Protein AF-A0A9D8KAE2-F1 (afdb_monomer_lite)

Secondary structure (DSSP, 8-state):
----------SS--HHHHHHHHHHHTTTSSSHHHHHHHHHHHH---HHHHH-TTSHHHHHHHHHHHHHSPP-

pLDDT: mean 84.83, std 17.12, range [43.34, 96.44]

Foldseek 3Di:
DDDDDPPPPPPDPDPVNLLVQLLVCLLVDPALLRSVVVSCVVRVDPPVQVVDCPRCSSVSNRVSNVVNDDDD

Sequence (72 aa):
MTHDIDMGLPRDLSRRQIRVFLDANAEDYDGPTALVEAADLAFDLPESWLDDPDHWIWDEAFEANERARPKP

Radius of gyration: 14.02 Å; chains: 1; bounding box: 41×38×25 Å

Structure (mmCIF, N/CA/C/O backbone):
data_AF-A0A9D8KAE2-F1
#
_entry.id   AF-A0A9D8KAE2-F1
#
loop_
_atom_site.group_PDB
_atom_site.id
_atom_site.type_symbol
_atom_site.label_atom_id
_atom_site.label_alt_id
_atom_site.label_comp_id
_atom_site.label_asym_id
_atom_site.label_entity_id
_atom_site.label_seq_id
_atom_site.pdbx_PDB_ins_code
_atom_site.Cartn_x
_atom_site.Cartn_y
_atom_site.Cartn_z
_atom_site.occupancy
_atom_site.B_iso_or_equiv
_atom_site.auth_seq_id
_atom_site.auth_comp_id
_atom_site.auth_asym_id
_atom_site.auth_atom_id
_atom_site.pdbx_PDB_model_num
ATOM 1 N N . MET A 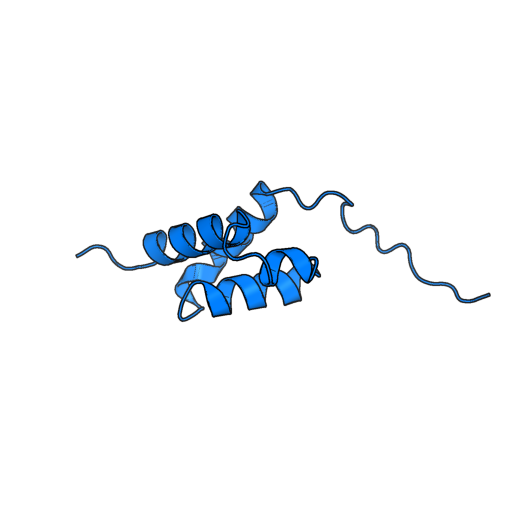1 1 ? 25.281 -26.026 -10.788 1.00 44.56 1 MET A N 1
ATOM 2 C CA . MET A 1 1 ? 23.898 -26.509 -10.963 1.00 44.56 1 MET A CA 1
ATOM 3 C C . MET A 1 1 ? 23.158 -26.167 -9.682 1.00 44.56 1 MET A C 1
ATOM 5 O O . MET A 1 1 ? 23.061 -27.002 -8.795 1.00 44.56 1 MET A O 1
ATOM 9 N N . THR A 1 2 ? 22.757 -24.905 -9.548 1.00 50.84 2 THR A N 1
ATOM 10 C CA . THR A 1 2 ? 21.914 -24.446 -8.441 1.00 50.84 2 THR A CA 1
ATOM 11 C C . THR A 1 2 ? 20.513 -24.386 -9.019 1.00 50.84 2 THR A C 1
ATOM 13 O O . THR A 1 2 ? 20.274 -23.652 -9.975 1.00 50.84 2 THR A O 1
ATOM 16 N N . HIS A 1 3 ? 19.652 -25.285 -8.548 1.00 54.03 3 HIS A N 1
ATOM 17 C CA . HIS A 1 3 ? 18.217 -25.165 -8.748 1.00 54.03 3 HIS A CA 1
ATOM 18 C C . HIS A 1 3 ? 17.782 -23.931 -7.966 1.00 54.03 3 HIS A C 1
ATOM 20 O O . HIS A 1 3 ? 17.715 -24.007 -6.743 1.00 54.03 3 HIS A O 1
ATOM 26 N N . ASP A 1 4 ? 17.508 -22.831 -8.656 1.00 48.22 4 ASP A N 1
ATOM 27 C CA . ASP A 1 4 ? 16.673 -21.783 -8.090 1.00 48.22 4 ASP A CA 1
ATOM 28 C C . ASP A 1 4 ? 15.300 -21.892 -8.734 1.00 48.22 4 ASP A C 1
ATOM 30 O O . ASP A 1 4 ? 15.138 -21.952 -9.954 1.00 48.22 4 ASP A O 1
ATOM 34 N N . ILE A 1 5 ? 14.341 -22.098 -7.848 1.00 53.00 5 ILE A N 1
ATOM 35 C CA . ILE A 1 5 ? 12.951 -22.408 -8.103 1.00 53.00 5 ILE A CA 1
ATOM 36 C C . ILE A 1 5 ? 12.374 -21.222 -8.887 1.00 53.00 5 ILE A C 1
ATOM 38 O O . ILE A 1 5 ? 12.316 -20.114 -8.362 1.00 53.00 5 ILE A O 1
ATOM 42 N N . ASP A 1 6 ? 11.915 -21.447 -10.121 1.00 48.78 6 ASP A N 1
ATOM 43 C CA . ASP A 1 6 ? 10.952 -20.559 -10.787 1.00 48.78 6 ASP A CA 1
ATOM 44 C C . ASP A 1 6 ? 9.639 -20.690 -9.993 1.00 48.78 6 ASP A C 1
ATOM 46 O O . ASP A 1 6 ? 8.729 -21.436 -10.358 1.00 48.78 6 ASP A O 1
ATOM 50 N N . MET A 1 7 ? 9.591 -20.073 -8.803 1.00 49.31 7 MET A N 1
ATOM 51 C CA . MET A 1 7 ? 8.350 -19.862 -8.073 1.00 49.31 7 MET A CA 1
ATOM 52 C C . MET A 1 7 ? 7.560 -18.948 -8.984 1.00 49.31 7 MET A C 1
ATOM 54 O O . MET A 1 7 ? 7.914 -17.783 -9.127 1.00 49.31 7 MET A O 1
ATOM 58 N N . GLY A 1 8 ? 6.554 -19.510 -9.652 1.00 43.34 8 GLY A N 1
ATOM 59 C CA . GLY A 1 8 ? 5.658 -18.813 -10.561 1.00 43.34 8 GLY A CA 1
ATOM 60 C C . GLY A 1 8 ? 4.834 -17.746 -9.848 1.00 43.34 8 GLY A C 1
ATOM 61 O O . GLY A 1 8 ? 3.611 -17.843 -9.785 1.00 43.34 8 GLY A O 1
ATOM 62 N N . LEU A 1 9 ? 5.504 -16.723 -9.323 1.00 49.88 9 LEU A N 1
ATOM 63 C CA . LEU A 1 9 ? 4.917 -15.434 -9.052 1.00 49.88 9 LEU A CA 1
ATOM 64 C C . LEU A 1 9 ? 4.367 -14.960 -10.399 1.00 49.88 9 LEU A C 1
ATOM 66 O O . LEU A 1 9 ? 5.090 -15.014 -11.404 1.00 49.88 9 LEU A O 1
ATOM 70 N N . PRO A 1 10 ? 3.081 -14.585 -10.480 1.00 47.31 10 PRO A N 1
ATOM 71 C CA . PRO A 1 10 ? 2.549 -14.012 -11.701 1.00 47.31 10 PRO A CA 1
ATOM 72 C C . PRO A 1 10 ? 3.435 -12.813 -12.040 1.00 47.31 10 PRO A C 1
ATOM 74 O O . PRO A 1 10 ? 3.454 -11.833 -11.304 1.00 47.31 10 PRO A O 1
ATOM 77 N N . ARG A 1 11 ? 4.212 -12.933 -13.126 1.00 55.44 11 ARG A N 1
ATOM 78 C CA . ARG A 1 11 ? 5.276 -11.988 -13.515 1.00 55.44 11 ARG A CA 1
ATOM 79 C C . ARG A 1 11 ? 4.776 -10.575 -13.839 1.00 55.44 11 ARG A C 1
ATOM 81 O O . ARG A 1 11 ? 5.584 -9.713 -14.142 1.00 55.44 11 ARG A O 1
ATOM 88 N N . ASP A 1 12 ? 3.476 -10.348 -13.708 1.00 57.78 12 ASP A N 1
ATOM 89 C CA . ASP A 1 12 ? 2.846 -9.042 -13.679 1.00 57.78 12 ASP A CA 1
ATOM 90 C C . ASP A 1 12 ? 1.944 -8.980 -12.444 1.00 57.78 12 ASP A C 1
ATOM 92 O O . ASP A 1 12 ? 0.765 -9.351 -12.490 1.00 57.78 12 ASP A O 1
ATOM 96 N N . LEU A 1 13 ? 2.491 -8.516 -11.318 1.00 65.44 13 LEU A N 1
ATOM 97 C CA . LEU A 1 13 ? 1.656 -8.013 -10.235 1.00 65.44 13 LEU A CA 1
ATOM 98 C C . LEU A 1 13 ? 0.856 -6.845 -10.788 1.00 65.44 13 LEU A C 1
ATOM 100 O O . LEU A 1 13 ? 1.364 -5.750 -11.027 1.00 65.44 13 LEU A O 1
ATOM 104 N N . SER A 1 14 ? -0.419 -7.095 -11.045 1.00 83.12 14 SER A N 1
ATOM 105 C CA . SER A 1 14 ? -1.290 -6.045 -11.533 1.00 83.12 14 SER A CA 1
ATOM 106 C C . SER A 1 14 ? -1.495 -5.024 -10.417 1.00 83.12 14 SER A C 1
ATOM 108 O O . SER A 1 14 ? -1.741 -5.389 -9.266 1.00 83.12 14 SER A O 1
ATOM 110 N N . ARG A 1 15 ? -1.508 -3.735 -10.771 1.00 90.56 15 ARG A N 1
ATOM 111 C CA . ARG A 1 15 ? -1.933 -2.637 -9.882 1.00 90.56 15 ARG A CA 1
ATOM 112 C C . ARG A 1 15 ? -3.204 -2.977 -9.090 1.00 90.56 15 ARG A C 1
ATOM 114 O O . ARG A 1 15 ? -3.340 -2.618 -7.928 1.00 90.56 15 ARG A O 1
ATOM 121 N N . ARG A 1 16 ? -4.115 -3.752 -9.692 1.00 91.62 16 ARG A N 1
ATOM 122 C CA . ARG A 1 16 ? -5.323 -4.273 -9.041 1.00 91.62 16 ARG A CA 1
ATOM 123 C C . ARG A 1 16 ? -5.040 -5.189 -7.844 1.00 91.62 16 ARG A C 1
ATOM 125 O O . ARG A 1 16 ? -5.757 -5.078 -6.858 1.00 91.62 16 ARG A O 1
ATOM 132 N N . GLN A 1 17 ? -4.089 -6.118 -7.937 1.00 93.06 17 GLN A N 1
ATOM 133 C CA . GLN A 1 17 ? -3.763 -7.037 -6.837 1.00 93.06 17 GLN A CA 1
ATOM 134 C C . GLN A 1 17 ? -3.189 -6.280 -5.646 1.00 93.06 17 GLN A C 1
ATOM 136 O O . GLN A 1 17 ? -3.647 -6.485 -4.526 1.00 93.06 17 GLN A O 1
ATOM 141 N N . ILE A 1 18 ? -2.262 -5.360 -5.915 1.00 93.88 18 ILE A N 1
ATOM 142 C CA . ILE A 1 18 ? -1.670 -4.507 -4.885 1.00 93.88 18 ILE A CA 1
ATOM 143 C C . ILE A 1 18 ? -2.755 -3.636 -4.253 1.00 93.88 18 ILE A C 1
ATOM 145 O O . ILE A 1 18 ? -2.900 -3.657 -3.040 1.00 93.88 18 ILE A O 1
ATOM 149 N N . ARG A 1 19 ? -3.626 -2.997 -5.044 1.00 95.00 19 ARG A N 1
ATOM 150 C CA . ARG A 1 19 ? -4.764 -2.233 -4.508 1.00 95.00 19 ARG A CA 1
ATOM 151 C C . ARG A 1 19 ? -5.664 -3.055 -3.583 1.00 95.00 19 ARG A C 1
ATOM 153 O O . ARG A 1 19 ? -6.007 -2.592 -2.505 1.00 95.00 19 ARG A O 1
ATOM 160 N N . VAL A 1 20 ? -6.032 -4.275 -3.984 1.00 95.56 20 VAL A N 1
ATOM 161 C CA . VAL A 1 20 ? -6.863 -5.165 -3.150 1.00 95.56 20 VAL A CA 1
ATOM 162 C C . VAL A 1 20 ? -6.157 -5.519 -1.842 1.00 95.56 20 VAL A C 1
ATOM 164 O O . VAL A 1 20 ? -6.810 -5.568 -0.805 1.00 95.56 20 VAL A O 1
ATOM 167 N N . PHE A 1 21 ? -4.845 -5.752 -1.878 1.00 95.94 21 PHE A N 1
ATOM 168 C CA . PHE A 1 21 ? -4.062 -5.995 -0.671 1.00 95.94 21 PHE A CA 1
ATOM 169 C C . PHE A 1 21 ? -4.015 -4.762 0.236 1.00 95.94 21 PHE A C 1
ATOM 171 O O . PHE A 1 21 ? -4.296 -4.888 1.424 1.00 95.94 21 PHE A O 1
ATOM 178 N N . LEU A 1 22 ? -3.713 -3.582 -0.312 1.00 96.31 22 LEU A N 1
ATOM 179 C CA . LEU A 1 22 ? -3.662 -2.332 0.447 1.00 96.31 22 LEU A CA 1
ATOM 180 C C . LEU A 1 22 ? -5.018 -2.059 1.116 1.00 96.31 22 LEU A C 1
ATOM 182 O O . LEU A 1 22 ? -5.069 -1.845 2.321 1.00 96.31 22 LEU A O 1
ATOM 186 N N . ASP A 1 23 ? -6.120 -2.167 0.369 1.00 96.19 23 ASP A N 1
ATOM 187 C CA . ASP A 1 23 ? -7.479 -1.989 0.898 1.00 96.19 23 ASP A CA 1
ATOM 188 C C . ASP A 1 23 ? -7.807 -2.973 2.031 1.00 96.19 23 ASP A C 1
ATOM 190 O O . ASP A 1 23 ? -8.429 -2.589 3.018 1.00 96.19 23 ASP A O 1
ATOM 194 N N . ALA A 1 24 ? -7.398 -4.239 1.901 1.00 96.31 24 ALA A N 1
ATOM 195 C CA . ALA A 1 24 ? -7.701 -5.277 2.885 1.00 96.31 24 ALA A CA 1
ATOM 196 C C . ALA A 1 24 ? -6.928 -5.123 4.203 1.00 96.31 24 ALA A C 1
ATOM 198 O O . ALA A 1 24 ? -7.362 -5.668 5.211 1.00 96.31 24 ALA A O 1
ATOM 199 N N . ASN A 1 25 ? -5.797 -4.417 4.183 1.00 96.19 25 ASN A N 1
ATOM 200 C CA . ASN A 1 25 ? -4.905 -4.278 5.331 1.00 96.19 25 ASN A CA 1
ATOM 201 C C . ASN A 1 25 ? -4.876 -2.847 5.889 1.00 96.19 25 ASN A C 1
ATOM 203 O O . ASN A 1 25 ? -4.307 -2.618 6.947 1.00 96.19 25 ASN A O 1
ATOM 207 N N . ALA A 1 26 ? -5.474 -1.864 5.212 1.00 95.69 26 ALA A N 1
ATOM 208 C CA . ALA A 1 26 ? -5.338 -0.451 5.567 1.00 95.69 26 ALA A CA 1
ATOM 209 C C . ALA A 1 26 ? -5.778 -0.094 7.001 1.00 95.69 26 ALA A C 1
ATOM 211 O O . ALA A 1 26 ? -5.295 0.900 7.537 1.00 95.69 26 ALA A O 1
ATOM 212 N N . GLU A 1 27 ? -6.663 -0.882 7.619 1.00 93.94 27 GLU A N 1
ATOM 213 C CA . GLU A 1 27 ? -7.086 -0.704 9.018 1.00 93.94 27 GLU A CA 1
ATOM 214 C C . GLU A 1 27 ? -6.019 -1.147 10.036 1.00 93.94 27 GLU A C 1
ATOM 216 O O . GLU A 1 27 ? -6.000 -0.643 11.158 1.00 93.94 27 GLU A O 1
ATOM 221 N N . ASP A 1 28 ? -5.121 -2.054 9.646 1.00 93.94 28 ASP A N 1
ATOM 222 C CA . ASP A 1 28 ? -4.121 -2.667 10.528 1.00 93.94 28 ASP A CA 1
ATOM 223 C C . ASP A 1 28 ? -2.790 -1.898 10.563 1.00 93.94 28 ASP A C 1
ATOM 225 O O . ASP A 1 28 ? -1.945 -2.152 11.425 1.00 93.94 28 ASP A O 1
ATOM 229 N N . TYR A 1 29 ? -2.589 -0.953 9.639 1.00 92.81 29 TYR A N 1
ATOM 230 C CA . TYR A 1 29 ? -1.331 -0.225 9.482 1.00 92.81 29 TYR A CA 1
ATOM 231 C C . TYR A 1 29 ? -1.494 1.275 9.721 1.00 92.81 29 TYR A C 1
ATOM 233 O O . TYR A 1 29 ? -2.412 1.928 9.219 1.00 92.81 29 TYR A O 1
ATOM 241 N N . ASP A 1 30 ? -0.535 1.840 10.457 1.00 88.56 30 ASP A N 1
ATOM 242 C CA . ASP A 1 30 ? -0.542 3.233 10.912 1.00 88.56 30 ASP A CA 1
ATOM 243 C C . ASP A 1 30 ? -0.030 4.190 9.820 1.00 88.56 30 ASP A C 1
ATOM 245 O O . ASP A 1 30 ? 0.959 4.910 9.966 1.00 88.56 30 ASP A O 1
ATOM 249 N N . GLY A 1 31 ? -0.695 4.149 8.666 1.00 93.12 31 GLY A N 1
ATOM 250 C CA . GLY A 1 31 ? -0.464 5.054 7.550 1.00 93.12 31 GLY A CA 1
ATOM 251 C C . GLY A 1 31 ? 0.058 4.399 6.266 1.00 93.12 31 GLY A C 1
ATOM 252 O O . GLY A 1 31 ? 0.384 3.211 6.233 1.00 93.12 31 GLY A O 1
ATOM 253 N N . PRO A 1 32 ? 0.156 5.194 5.186 1.00 94.56 32 PRO A N 1
ATOM 254 C CA . PRO A 1 32 ? 0.531 4.721 3.852 1.00 94.56 32 PRO A CA 1
ATOM 255 C C . PRO A 1 32 ? 1.931 4.104 3.790 1.00 94.56 32 PRO A C 1
ATOM 257 O O . PRO A 1 32 ? 2.109 3.100 3.117 1.00 94.56 32 PRO A O 1
ATOM 260 N N . THR A 1 33 ? 2.907 4.648 4.528 1.00 95.12 33 THR A N 1
ATOM 261 C CA . THR A 1 33 ? 4.279 4.108 4.586 1.00 95.12 33 THR A CA 1
ATOM 262 C C . THR A 1 33 ? 4.308 2.670 5.078 1.00 95.12 33 THR A C 1
ATOM 264 O O . THR A 1 33 ? 4.760 1.793 4.350 1.00 95.12 33 THR A O 1
ATOM 267 N N . ALA A 1 34 ? 3.739 2.410 6.256 1.00 95.62 34 ALA A N 1
ATOM 268 C CA . ALA A 1 34 ? 3.694 1.064 6.820 1.00 95.62 34 ALA A CA 1
ATOM 269 C C . ALA A 1 34 ? 2.895 0.090 5.932 1.00 95.62 34 ALA A C 1
ATOM 271 O O . ALA A 1 34 ? 3.209 -1.096 5.857 1.00 95.62 34 ALA A O 1
ATOM 272 N N . LEU A 1 35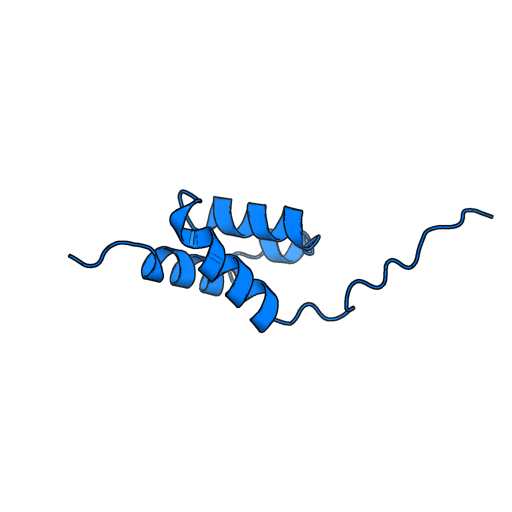 ? 1.880 0.593 5.223 1.00 96.00 35 LEU A N 1
ATOM 273 C CA . LEU A 1 35 ? 1.064 -0.205 4.314 1.00 96.00 35 LEU A CA 1
ATOM 274 C C . LEU A 1 35 ? 1.812 -0.584 3.019 1.00 96.00 35 LEU A C 1
ATOM 276 O O . LEU A 1 35 ? 1.682 -1.716 2.551 1.00 96.00 35 LEU A O 1
ATOM 280 N N . VAL A 1 36 ? 2.619 0.322 2.454 1.00 96.25 36 VAL A N 1
ATOM 281 C CA . VAL A 1 36 ? 3.485 0.018 1.300 1.00 96.25 36 VAL A CA 1
ATOM 282 C C . VAL A 1 36 ? 4.624 -0.918 1.704 1.00 96.25 36 VAL A C 1
ATOM 284 O O . VAL A 1 36 ? 4.899 -1.860 0.970 1.00 96.25 36 VAL A O 1
ATOM 287 N N . GLU A 1 37 ? 5.224 -0.744 2.885 1.00 94.88 37 GLU A N 1
ATOM 288 C CA . GLU A 1 37 ? 6.221 -1.684 3.426 1.00 94.88 37 GLU A CA 1
ATOM 289 C C . GLU A 1 37 ? 5.632 -3.094 3.613 1.00 94.88 37 GLU A C 1
ATOM 291 O O . GLU A 1 37 ? 6.272 -4.097 3.301 1.00 94.88 37 GLU A O 1
ATOM 296 N N . ALA A 1 38 ? 4.378 -3.199 4.065 1.00 95.44 38 ALA A N 1
ATOM 297 C CA . ALA A 1 38 ? 3.683 -4.482 4.143 1.00 95.44 38 ALA A CA 1
ATOM 298 C C . ALA A 1 38 ? 3.443 -5.101 2.757 1.00 95.44 38 ALA A C 1
ATOM 300 O O . ALA A 1 38 ? 3.550 -6.319 2.597 1.00 95.44 38 ALA A O 1
ATOM 301 N N . ALA A 1 39 ? 3.127 -4.275 1.756 1.00 94.69 39 ALA A N 1
ATOM 302 C CA . ALA A 1 39 ? 2.980 -4.728 0.379 1.00 94.69 39 ALA A CA 1
ATOM 303 C C . ALA A 1 39 ? 4.322 -5.188 -0.208 1.00 94.69 39 ALA A C 1
ATOM 305 O O . ALA A 1 39 ? 4.349 -6.213 -0.882 1.00 94.69 39 ALA A O 1
ATOM 306 N N . ASP A 1 40 ? 5.422 -4.497 0.093 1.00 94.88 40 ASP A N 1
ATOM 307 C CA . ASP A 1 40 ? 6.776 -4.905 -0.287 1.00 94.88 40 ASP A CA 1
ATOM 308 C C . ASP A 1 40 ? 7.112 -6.297 0.254 1.00 94.88 40 ASP A C 1
ATOM 310 O O . ASP A 1 40 ? 7.398 -7.216 -0.508 1.00 94.88 40 ASP A O 1
ATOM 314 N N . LEU A 1 41 ? 6.910 -6.515 1.554 1.00 93.69 41 LEU A N 1
ATOM 315 C CA . LEU A 1 41 ? 7.121 -7.824 2.177 1.00 93.69 41 LEU A CA 1
ATOM 316 C C . LEU A 1 41 ? 6.234 -8.937 1.589 1.00 93.69 41 LEU A C 1
ATOM 318 O O . LEU A 1 41 ? 6.635 -10.102 1.576 1.00 93.69 41 LEU A O 1
ATOM 322 N N . ALA A 1 42 ? 5.019 -8.6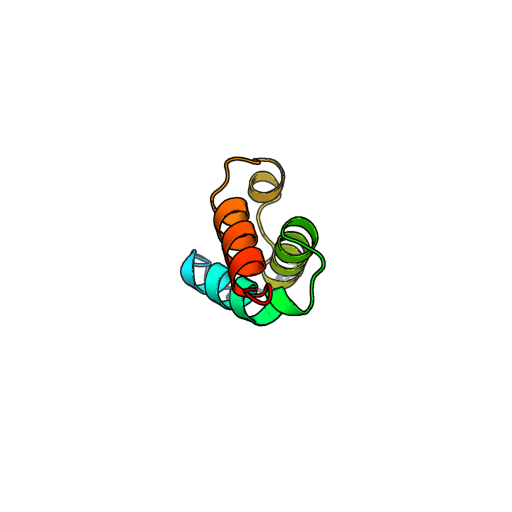08 1.143 1.00 93.50 42 ALA A N 1
ATOM 323 C CA . ALA A 1 42 ? 4.072 -9.579 0.593 1.00 93.50 42 ALA A CA 1
ATOM 324 C C . ALA A 1 42 ? 4.324 -9.910 -0.886 1.00 93.50 42 ALA A C 1
ATOM 326 O O . ALA A 1 42 ? 3.974 -11.006 -1.337 1.00 93.50 42 ALA A O 1
ATOM 327 N N . PHE A 1 43 ? 4.879 -8.964 -1.642 1.00 90.62 43 PHE A N 1
ATOM 328 C CA . PHE A 1 43 ? 4.9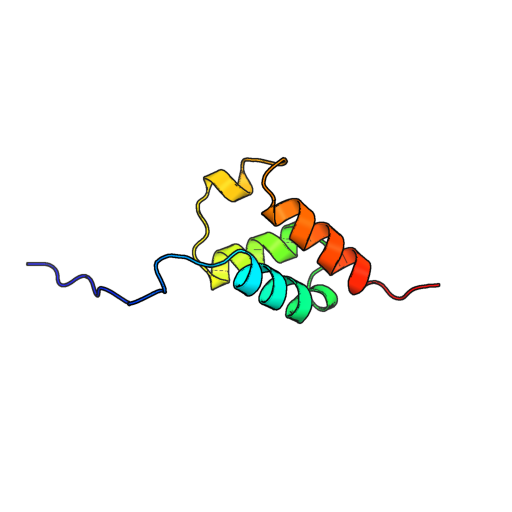33 -9.017 -3.100 1.00 90.62 43 PHE A CA 1
ATOM 329 C C . PHE A 1 43 ? 6.335 -8.901 -3.696 1.00 90.62 43 PHE A C 1
ATOM 331 O O . PHE A 1 43 ? 6.448 -9.074 -4.908 1.00 90.62 43 PHE A O 1
ATOM 338 N N . ASP A 1 44 ? 7.361 -8.668 -2.876 1.00 92.00 44 ASP A N 1
ATOM 339 C CA . ASP A 1 44 ? 8.745 -8.428 -3.302 1.00 92.00 44 ASP A CA 1
ATOM 340 C C . ASP A 1 44 ? 8.789 -7.282 -4.325 1.00 92.00 44 ASP A C 1
ATOM 342 O O . ASP A 1 44 ? 9.052 -7.472 -5.518 1.00 92.00 44 ASP A O 1
ATOM 346 N N . LEU A 1 45 ? 8.370 -6.092 -3.880 1.00 90.25 45 LEU A N 1
ATOM 347 C CA . LEU A 1 45 ? 8.205 -4.961 -4.781 1.00 90.25 45 LEU A CA 1
ATOM 348 C C . LEU A 1 45 ? 9.579 -4.436 -5.215 1.00 90.25 45 LEU A C 1
ATOM 350 O O . LEU A 1 45 ? 10.546 -4.475 -4.457 1.00 90.25 45 LEU A O 1
ATOM 354 N N . PRO A 1 46 ? 9.704 -3.896 -6.438 1.00 91.44 46 PRO A N 1
ATOM 355 C CA . PRO A 1 46 ? 10.944 -3.248 -6.836 1.00 91.44 46 PRO A CA 1
ATOM 356 C C . PRO A 1 46 ? 11.278 -2.081 -5.898 1.00 91.44 46 PRO A C 1
ATOM 358 O O . PRO A 1 46 ? 10.449 -1.194 -5.710 1.00 91.44 46 PRO A O 1
ATOM 361 N N . GLU A 1 47 ? 12.515 -2.026 -5.392 1.00 89.75 47 GLU A N 1
ATOM 362 C CA . GLU A 1 47 ? 13.005 -0.936 -4.523 1.00 89.75 47 GLU A CA 1
ATOM 363 C C . GLU A 1 47 ? 12.764 0.451 -5.149 1.00 89.75 47 GLU A C 1
ATOM 365 O O . GLU A 1 47 ? 12.364 1.399 -4.478 1.00 89.75 47 GLU A O 1
ATOM 370 N N . SER A 1 48 ? 12.861 0.548 -6.479 1.00 91.31 48 SER A N 1
ATOM 371 C CA . SER A 1 48 ? 12.587 1.783 -7.218 1.00 91.31 48 SER A CA 1
ATOM 372 C C . SER A 1 48 ? 11.145 2.292 -7.108 1.00 91.31 48 SER A C 1
ATOM 374 O O . SER A 1 48 ? 10.910 3.462 -7.386 1.00 91.31 48 SER A O 1
ATOM 376 N N . TRP A 1 49 ? 10.176 1.448 -6.742 1.00 93.12 49 TRP A N 1
ATOM 377 C CA . TRP A 1 49 ? 8.789 1.865 -6.504 1.00 93.12 49 TRP A CA 1
ATOM 378 C C . TRP A 1 49 ? 8.629 2.548 -5.146 1.00 93.12 49 TRP A C 1
ATOM 380 O O . TRP A 1 49 ? 7.757 3.399 -4.992 1.00 93.12 49 TRP A O 1
ATOM 390 N N . LEU A 1 50 ? 9.454 2.160 -4.171 1.00 92.75 50 LEU A N 1
ATOM 391 C CA . LEU A 1 50 ? 9.487 2.737 -2.828 1.00 92.75 50 LEU A CA 1
ATOM 392 C C . LEU A 1 50 ? 10.266 4.060 -2.825 1.00 92.75 50 LEU A C 1
ATOM 394 O O . LEU A 1 50 ? 9.848 5.021 -2.186 1.00 92.75 50 LEU A O 1
ATOM 398 N N . ASP A 1 51 ? 11.361 4.125 -3.585 1.00 93.50 51 ASP A N 1
ATOM 399 C CA . ASP A 1 51 ? 12.212 5.317 -3.687 1.00 93.50 51 ASP A CA 1
ATOM 400 C C . ASP A 1 51 ? 11.602 6.455 -4.522 1.00 93.50 51 ASP A C 1
ATOM 402 O O . ASP A 1 51 ? 12.047 7.602 -4.426 1.00 93.50 51 ASP A O 1
ATOM 406 N N . ASP A 1 52 ? 10.606 6.153 -5.358 1.00 93.88 52 ASP A N 1
ATOM 407 C CA . ASP A 1 52 ? 9.899 7.134 -6.178 1.00 93.88 52 ASP A CA 1
ATOM 408 C C . ASP A 1 52 ? 8.598 7.577 -5.481 1.00 93.88 52 ASP A C 1
ATOM 410 O O . ASP A 1 52 ? 7.607 6.845 -5.520 1.00 93.88 52 ASP A O 1
ATOM 414 N N . PRO A 1 53 ? 8.555 8.767 -4.848 1.00 91.00 53 PRO A N 1
ATOM 415 C CA . PRO A 1 53 ? 7.364 9.250 -4.149 1.00 91.00 53 PRO A CA 1
ATOM 416 C C . PRO A 1 53 ? 6.191 9.564 -5.089 1.00 91.00 53 PRO A C 1
ATOM 418 O O . PRO A 1 53 ? 5.059 9.639 -4.617 1.00 91.00 53 PRO A O 1
ATOM 421 N N . ASP A 1 54 ? 6.441 9.731 -6.394 1.00 94.81 54 ASP A N 1
ATOM 422 C CA . ASP A 1 54 ? 5.407 9.948 -7.412 1.00 94.81 54 ASP A CA 1
ATOM 423 C C . ASP A 1 54 ? 4.909 8.616 -8.012 1.00 94.81 54 ASP A C 1
ATOM 425 O O . ASP A 1 54 ? 4.052 8.591 -8.905 1.00 94.81 54 ASP A O 1
ATOM 429 N N . HIS A 1 55 ? 5.434 7.480 -7.538 1.00 94.56 55 HIS A N 1
ATOM 430 C CA . HIS A 1 55 ? 4.997 6.172 -7.991 1.00 94.56 55 HIS A CA 1
ATOM 431 C C . HIS A 1 55 ? 3.564 5.886 -7.528 1.00 94.56 55 HIS A C 1
ATOM 433 O O . HIS A 1 55 ? 3.208 6.057 -6.363 1.00 94.56 55 HIS A O 1
ATOM 439 N N . TRP A 1 56 ? 2.742 5.346 -8.433 1.00 95.25 56 TRP A N 1
ATOM 440 C CA . TRP A 1 56 ? 1.307 5.106 -8.216 1.00 95.25 56 TRP A CA 1
ATOM 441 C C . TRP A 1 56 ? 0.976 4.255 -6.980 1.00 95.25 56 TRP A C 1
ATOM 443 O O . TRP A 1 56 ? -0.166 4.258 -6.527 1.00 95.25 56 TRP A O 1
ATOM 453 N N . ILE A 1 57 ? 1.935 3.484 -6.458 1.00 95.25 57 ILE A N 1
ATOM 454 C CA . ILE A 1 57 ? 1.729 2.673 -5.254 1.00 95.25 57 ILE A CA 1
ATOM 455 C C . ILE A 1 57 ? 1.459 3.540 -4.024 1.00 95.25 57 ILE A C 1
ATOM 457 O O . ILE A 1 57 ? 0.649 3.162 -3.178 1.00 95.25 57 ILE A O 1
ATOM 461 N N . TRP A 1 58 ? 2.087 4.715 -3.961 1.00 96.38 58 TRP A N 1
ATOM 462 C CA . TRP A 1 58 ? 1.879 5.675 -2.892 1.00 96.38 58 TRP A CA 1
ATOM 463 C C . TRP A 1 58 ? 0.461 6.224 -2.946 1.00 96.38 58 TRP A C 1
ATOM 465 O O . TRP A 1 58 ? -0.222 6.179 -1.927 1.00 96.38 58 TRP A O 1
ATOM 475 N N . ASP A 1 59 ? -0.024 6.617 -4.129 1.00 96.38 59 ASP A N 1
ATOM 476 C CA . ASP A 1 59 ? -1.417 7.041 -4.324 1.00 96.38 59 ASP A CA 1
ATOM 477 C C . ASP A 1 59 ? -2.400 5.969 -3.834 1.00 96.38 59 ASP A C 1
ATOM 479 O O . ASP A 1 59 ? -3.291 6.254 -3.036 1.00 96.38 59 ASP A O 1
ATOM 483 N N . GLU A 1 60 ? -2.211 4.711 -4.244 1.00 96.31 60 GLU A N 1
ATOM 484 C CA . GLU A 1 60 ? -3.088 3.612 -3.821 1.00 96.31 60 GLU A CA 1
ATOM 485 C C . GLU A 1 60 ? -3.063 3.406 -2.299 1.00 96.31 60 GLU A C 1
ATOM 487 O O . GLU A 1 60 ? -4.105 3.133 -1.699 1.00 96.31 60 GLU A O 1
ATOM 492 N N . ALA A 1 61 ? -1.900 3.560 -1.660 1.00 96.44 61 ALA A N 1
ATOM 493 C CA . ALA A 1 61 ? -1.759 3.428 -0.215 1.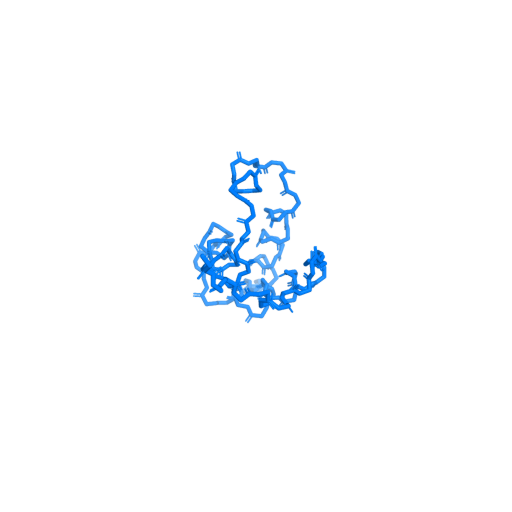00 96.44 61 ALA A CA 1
ATOM 494 C C . ALA A 1 61 ? -2.368 4.614 0.549 1.00 96.44 61 ALA A C 1
ATOM 496 O O . ALA A 1 61 ? -3.004 4.405 1.585 1.00 96.44 61 ALA A O 1
ATOM 497 N N . PHE A 1 62 ? -2.222 5.843 0.039 1.00 96.19 62 PHE A N 1
ATOM 498 C CA . PHE A 1 62 ? -2.890 7.028 0.582 1.00 96.19 62 PHE A CA 1
ATOM 499 C C . PHE A 1 62 ? -4.399 6.860 0.526 1.00 96.19 62 PHE A C 1
ATOM 501 O O . PHE A 1 62 ? -5.066 6.975 1.554 1.00 96.19 62 PHE A O 1
ATOM 508 N N . GLU A 1 63 ? -4.936 6.521 -0.644 1.00 95.31 63 GLU A N 1
ATOM 509 C CA . GLU A 1 63 ? -6.371 6.354 -0.788 1.00 95.31 63 GLU A CA 1
ATOM 510 C C . GLU A 1 63 ? -6.903 5.182 0.053 1.00 95.31 63 GLU A C 1
ATOM 512 O O . GLU A 1 63 ? -7.986 5.290 0.628 1.00 95.31 63 GLU A O 1
ATOM 517 N N . ALA A 1 64 ? -6.171 4.065 0.150 1.00 95.94 64 ALA A N 1
ATOM 518 C CA . ALA A 1 64 ? -6.560 2.938 1.000 1.00 95.94 64 ALA A CA 1
ATOM 519 C C . ALA A 1 64 ? -6.616 3.354 2.476 1.00 95.94 64 ALA A C 1
ATOM 521 O O . ALA A 1 64 ? -7.607 3.087 3.159 1.00 95.94 64 ALA A O 1
ATOM 522 N N . ASN A 1 65 ? -5.603 4.085 2.953 1.00 94.38 65 ASN A N 1
ATOM 523 C CA . ASN A 1 65 ? -5.587 4.604 4.316 1.00 94.38 65 ASN A CA 1
ATOM 524 C C . ASN A 1 65 ? -6.720 5.617 4.559 1.00 94.38 65 ASN A C 1
ATOM 526 O O . ASN A 1 65 ? -7.364 5.570 5.603 1.00 94.38 65 ASN A O 1
ATOM 530 N N . GLU A 1 66 ? -7.026 6.500 3.604 1.00 94.00 66 GLU A N 1
ATOM 531 C CA . GLU A 1 66 ? -8.168 7.418 3.706 1.00 94.00 66 GLU A CA 1
ATOM 532 C C . GLU A 1 66 ? -9.517 6.693 3.726 1.00 94.00 66 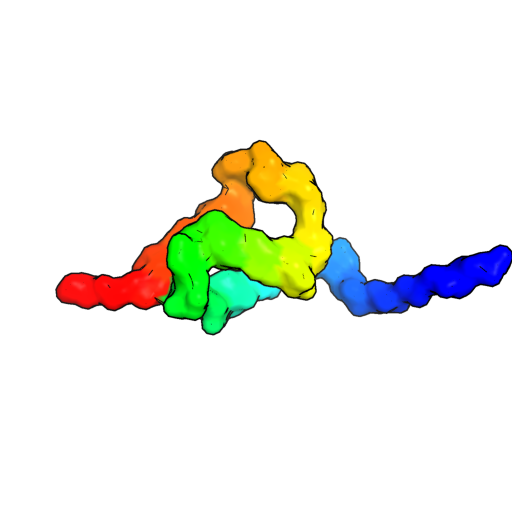GLU A C 1
ATOM 534 O O . GLU A 1 66 ? -10.414 7.091 4.469 1.00 94.00 66 GLU A O 1
ATOM 539 N N . ARG A 1 67 ? -9.670 5.621 2.939 1.00 92.00 67 ARG A N 1
ATOM 540 C CA . ARG A 1 67 ? -10.881 4.787 2.931 1.00 92.00 67 ARG A CA 1
ATOM 541 C C . ARG A 1 67 ? -11.093 4.058 4.259 1.00 92.00 67 ARG A C 1
ATOM 543 O O . ARG A 1 67 ? -12.242 3.937 4.678 1.00 92.00 67 ARG A O 1
ATOM 550 N N . ALA A 1 68 ? -10.015 3.588 4.888 1.00 91.75 68 ALA A N 1
ATOM 551 C CA . ALA A 1 68 ? -10.043 2.878 6.167 1.00 91.75 68 ALA A CA 1
ATOM 552 C C . ALA A 1 68 ? -10.316 3.802 7.364 1.00 91.75 68 ALA A C 1
ATOM 554 O O . ALA A 1 68 ? -10.820 3.364 8.399 1.00 91.75 68 ALA A O 1
ATOM 555 N N . ARG A 1 69 ? -10.010 5.099 7.243 1.00 84.88 69 ARG A N 1
ATOM 556 C CA . ARG A 1 69 ? -10.285 6.054 8.318 1.00 84.88 69 ARG A CA 1
ATOM 557 C C . ARG A 1 69 ? -11.794 6.200 8.531 1.00 84.88 69 ARG A C 1
ATOM 559 O O . ARG A 1 69 ? -12.539 6.423 7.571 1.00 84.88 69 ARG A O 1
ATOM 566 N N . PRO A 1 70 ? -12.265 6.153 9.789 1.00 73.00 70 PRO A N 1
ATOM 567 C CA . PRO A 1 70 ? -13.663 6.416 10.082 1.00 73.00 70 PRO A CA 1
ATOM 568 C C . PRO A 1 70 ? -14.014 7.838 9.630 1.00 73.00 70 PRO A C 1
ATOM 570 O O . PRO A 1 70 ? -13.379 8.812 10.041 1.00 73.00 70 PRO A O 1
ATOM 573 N N . LYS A 1 71 ? -15.022 7.955 8.757 1.00 62.03 71 LYS A N 1
ATOM 574 C CA . LYS A 1 71 ? -15.590 9.255 8.378 1.00 62.03 71 LYS A CA 1
ATOM 575 C C . LYS A 1 71 ? -16.248 9.889 9.615 1.00 62.03 71 LYS A C 1
ATOM 577 O O . LYS A 1 71 ? -16.845 9.144 10.395 1.00 62.03 71 LYS A O 1
ATOM 582 N N . PRO A 1 72 ? -16.121 11.215 9.807 1.00 58.62 72 PRO A N 1
ATOM 583 C CA . PRO A 1 72 ? -16.726 11.914 10.940 1.00 58.62 72 PRO A CA 1
ATOM 584 C C . PRO A 1 72 ? -18.256 11.809 10.958 1.00 58.62 72 PRO A C 1
ATOM 586 O O . PRO A 1 72 ? -18.859 11.653 9.868 1.00 58.62 72 PRO A O 1
#